Protein AF-A0A2G9YZ50-F1 (afdb_monomer_lite)

Sequence (83 aa):
MNITSILNNYWILVPLIIWTLVWKGIALWKSARRNEMIWFVVLLVLNTLGILEIIYIFTVGRKKTDEIQPDAKIEDLIKKKIV

pLDDT: mean 70.56, std 9.19, range [51.59, 86.88]

Structure (mmCIF, N/CA/C/O backbone):
data_AF-A0A2G9YZ50-F1
#
_entry.id   AF-A0A2G9YZ50-F1
#
loop_
_atom_site.group_PDB
_atom_site.id
_atom_site.type_symbol
_atom_site.label_atom_id
_atom_site.label_alt_id
_atom_site.label_comp_id
_atom_site.label_asym_id
_atom_site.label_entity_id
_atom_site.label_seq_id
_atom_site.pdbx_PDB_ins_code
_atom_site.Cartn_x
_atom_site.Cartn_y
_atom_site.Cartn_z
_atom_site.occupancy
_atom_site.B_iso_or_equiv
_atom_site.auth_seq_id
_atom_site.auth_comp_id
_atom_site.auth_asym_id
_atom_site.auth_atom_id
_atom_site.pdbx_PDB_model_num
ATOM 1 N N . MET A 1 1 ? 26.673 1.590 -2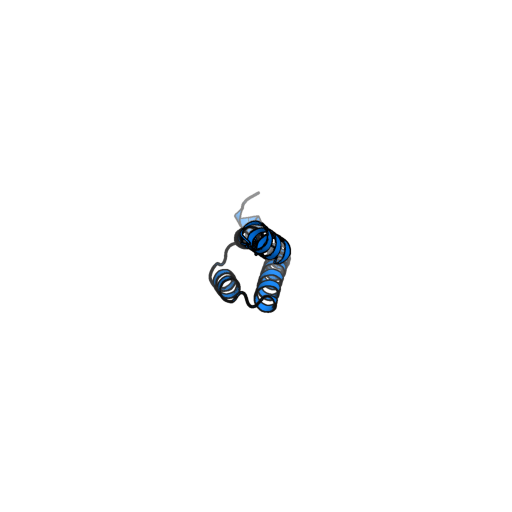1.099 1.00 59.78 1 MET A N 1
ATOM 2 C CA . MET A 1 1 ? 25.669 0.506 -21.031 1.00 59.78 1 MET A CA 1
ATOM 3 C C . MET A 1 1 ? 24.319 1.127 -21.330 1.00 59.78 1 MET A C 1
ATOM 5 O O . MET A 1 1 ? 23.913 2.023 -20.603 1.00 59.78 1 MET A O 1
ATOM 9 N N . ASN A 1 2 ? 23.701 0.763 -22.453 1.00 74.25 2 ASN A N 1
ATOM 10 C CA . ASN A 1 2 ? 22.489 1.428 -22.930 1.00 74.25 2 ASN A CA 1
ATOM 11 C C . ASN A 1 2 ? 21.279 0.949 -22.124 1.00 74.25 2 ASN A C 1
ATOM 13 O O . ASN A 1 2 ? 21.144 -0.243 -21.854 1.00 74.25 2 ASN A O 1
ATOM 17 N N . ILE A 1 3 ? 20.391 1.876 -21.763 1.00 73.62 3 ILE A N 1
ATOM 18 C CA . ILE A 1 3 ? 19.188 1.596 -20.960 1.00 73.62 3 ILE A CA 1
ATOM 19 C C . ILE A 1 3 ? 18.303 0.541 -21.652 1.00 73.62 3 ILE A C 1
ATOM 21 O O . ILE A 1 3 ? 17.733 -0.333 -21.005 1.00 73.62 3 ILE A O 1
ATOM 25 N N . THR A 1 4 ? 18.272 0.547 -22.983 1.00 77.12 4 THR A N 1
ATOM 26 C CA . THR A 1 4 ? 17.543 -0.420 -23.816 1.00 77.12 4 THR A CA 1
ATOM 27 C C . THR A 1 4 ? 18.061 -1.855 -23.677 1.00 77.12 4 THR A C 1
ATOM 29 O O . THR A 1 4 ? 17.278 -2.799 -23.719 1.00 77.12 4 THR A O 1
ATOM 32 N N . SER A 1 5 ? 19.363 -2.041 -23.447 1.00 71.31 5 SER A N 1
ATOM 33 C CA . SER A 1 5 ? 19.972 -3.364 -23.251 1.00 71.31 5 SER A CA 1
ATOM 34 C C . SER A 1 5 ? 19.589 -3.989 -21.908 1.00 71.31 5 SER A C 1
ATOM 36 O O . SER A 1 5 ? 19.508 -5.208 -21.799 1.00 71.31 5 SER A O 1
ATOM 38 N N . ILE A 1 6 ? 19.333 -3.157 -20.894 1.00 70.69 6 ILE A N 1
ATOM 39 C CA . ILE A 1 6 ? 18.906 -3.595 -19.559 1.00 70.69 6 ILE A CA 1
ATOM 40 C C . ILE A 1 6 ? 17.449 -4.071 -19.603 1.00 70.69 6 ILE A C 1
ATOM 42 O O . ILE A 1 6 ? 17.121 -5.106 -19.030 1.00 70.69 6 ILE A O 1
ATOM 46 N N . LEU A 1 7 ? 16.590 -3.343 -20.323 1.00 68.69 7 LEU A N 1
ATOM 47 C CA . LEU A 1 7 ? 15.161 -3.652 -20.434 1.00 68.69 7 LEU A CA 1
ATOM 48 C C . LEU A 1 7 ? 14.870 -4.883 -21.309 1.00 68.69 7 LEU A C 1
ATOM 50 O O . LEU A 1 7 ? 13.903 -5.591 -21.048 1.00 68.69 7 LEU A O 1
ATOM 54 N N . ASN A 1 8 ? 15.720 -5.185 -22.296 1.00 76.69 8 ASN A N 1
ATOM 55 C CA . ASN A 1 8 ? 15.568 -6.370 -23.154 1.00 76.69 8 ASN A CA 1
ATOM 56 C C . ASN A 1 8 ? 15.996 -7.690 -22.489 1.00 76.69 8 ASN A C 1
ATOM 58 O O . ASN A 1 8 ? 15.859 -8.757 -23.091 1.00 76.69 8 ASN A O 1
ATOM 62 N N . ASN A 1 9 ? 16.519 -7.650 -21.262 1.00 78.62 9 ASN A N 1
ATOM 63 C CA . ASN A 1 9 ? 16.924 -8.856 -20.557 1.00 78.62 9 ASN A CA 1
ATOM 64 C C . ASN A 1 9 ? 15.759 -9.432 -19.736 1.00 78.62 9 ASN A C 1
ATOM 66 O O . ASN A 1 9 ? 15.567 -9.087 -18.568 1.00 78.62 9 ASN A O 1
ATOM 70 N N . TYR A 1 10 ? 15.008 -10.354 -20.346 1.00 78.06 10 TYR A N 1
ATOM 71 C CA . TYR A 1 10 ? 13.868 -11.049 -19.729 1.00 78.06 10 TYR A CA 1
ATOM 72 C C . TYR A 1 10 ? 14.174 -11.648 -18.347 1.00 78.06 10 TYR A C 1
ATOM 74 O O . TYR A 1 10 ? 13.295 -11.698 -17.488 1.00 78.06 10 TYR A O 1
ATOM 82 N N . TRP A 1 11 ? 15.426 -12.037 -18.097 1.00 82.31 11 TRP A N 1
ATOM 83 C CA . TRP A 1 11 ? 15.869 -12.619 -16.829 1.00 82.31 11 TRP A CA 1
ATOM 84 C C . TRP A 1 11 ? 15.769 -11.656 -15.640 1.00 82.31 11 TRP A C 1
ATOM 86 O O . TRP A 1 11 ? 15.578 -12.102 -14.512 1.00 82.31 11 TRP A O 1
ATOM 96 N N . ILE A 1 12 ? 15.852 -10.343 -15.876 1.00 79.31 12 ILE A N 1
ATOM 97 C CA . ILE A 1 12 ? 15.715 -9.326 -14.823 1.00 79.31 12 ILE A CA 1
ATOM 98 C C . ILE A 1 12 ? 14.241 -9.000 -14.534 1.00 79.31 12 ILE A C 1
ATOM 100 O O . ILE A 1 12 ? 13.894 -8.575 -13.433 1.00 79.31 12 ILE A O 1
ATOM 104 N N . LEU A 1 13 ? 13.366 -9.208 -15.521 1.00 80.19 13 LEU A N 1
ATOM 105 C CA . LEU A 1 13 ? 11.964 -8.802 -15.465 1.00 80.19 13 LEU A CA 1
ATOM 106 C C . LEU A 1 13 ? 11.132 -9.737 -14.576 1.00 80.19 13 LEU A C 1
ATOM 108 O O . LEU A 1 13 ? 10.269 -9.283 -13.830 1.00 80.19 13 LEU A O 1
ATOM 112 N N . VAL A 1 14 ? 11.423 -11.040 -14.620 1.00 84.38 14 VAL A N 1
ATOM 113 C CA . VAL A 1 14 ? 10.722 -12.077 -13.844 1.00 84.38 14 VAL A CA 1
ATOM 114 C C . VAL A 1 14 ? 10.777 -11.828 -12.327 1.00 84.38 14 VAL A C 1
ATOM 116 O O . VAL A 1 14 ? 9.711 -11.742 -11.711 1.00 84.38 14 VAL A O 1
ATOM 119 N N . PRO A 1 15 ? 11.953 -11.658 -11.690 1.00 86.88 15 PRO A N 1
ATOM 120 C CA . PRO A 1 15 ? 12.010 -11.376 -10.257 1.00 86.88 15 PRO A CA 1
ATOM 121 C C . PRO A 1 15 ? 11.386 -10.022 -9.902 1.00 86.88 15 PRO A C 1
ATOM 123 O O . PRO A 1 15 ? 10.798 -9.898 -8.833 1.00 86.88 15 PRO A O 1
ATOM 126 N N . LEU A 1 16 ? 11.437 -9.029 -10.797 1.00 82.75 16 LEU A N 1
ATOM 127 C CA . LEU A 1 16 ? 10.812 -7.719 -10.586 1.00 82.75 16 LEU A CA 1
ATOM 128 C C . LEU A 1 16 ? 9.275 -7.816 -10.539 1.00 82.75 16 LEU A C 1
ATOM 130 O O . LEU A 1 16 ? 8.624 -7.212 -9.682 1.00 82.75 16 LEU A O 1
ATOM 134 N N . ILE A 1 17 ? 8.693 -8.617 -11.432 1.00 81.69 17 ILE A N 1
ATOM 135 C CA . ILE A 1 17 ? 7.254 -8.902 -11.464 1.00 81.69 17 ILE A CA 1
ATOM 136 C C . ILE A 1 17 ? 6.834 -9.673 -10.210 1.00 81.69 17 ILE A C 1
ATOM 138 O O . ILE A 1 17 ? 5.852 -9.309 -9.568 1.00 81.69 17 ILE A O 1
ATOM 142 N N . ILE A 1 18 ? 7.592 -10.698 -9.813 1.00 85.50 18 ILE A N 1
ATOM 143 C CA . ILE A 1 18 ? 7.297 -11.463 -8.593 1.00 85.50 18 ILE A CA 1
ATOM 144 C C . ILE A 1 18 ? 7.387 -10.558 -7.364 1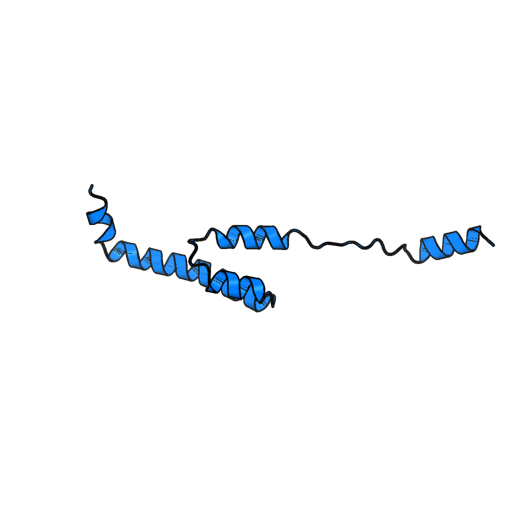.00 85.50 18 ILE A C 1
ATOM 146 O O . ILE A 1 18 ? 6.478 -10.557 -6.540 1.00 85.50 18 ILE A O 1
ATOM 150 N N . TRP A 1 19 ? 8.442 -9.748 -7.264 1.00 83.44 19 TRP A N 1
ATOM 151 C CA . TRP A 1 19 ? 8.623 -8.798 -6.172 1.00 83.44 19 TRP A CA 1
ATOM 152 C C . TRP A 1 19 ? 7.418 -7.860 -6.063 1.00 83.44 19 TRP A C 1
ATOM 154 O O . TRP A 1 19 ? 6.752 -7.825 -5.033 1.00 83.44 19 TRP A O 1
ATOM 164 N N . THR A 1 20 ? 7.059 -7.173 -7.147 1.00 76.31 20 THR A N 1
ATOM 165 C CA . THR A 1 20 ? 5.907 -6.255 -7.163 1.00 76.31 20 THR A CA 1
ATOM 166 C C . THR A 1 20 ? 4.577 -6.945 -6.841 1.00 76.31 20 THR A C 1
ATOM 168 O O . THR A 1 20 ? 3.769 -6.382 -6.101 1.00 76.31 20 THR A O 1
ATOM 171 N N . LEU A 1 21 ? 4.351 -8.170 -7.327 1.00 81.25 21 LEU A N 1
ATOM 172 C CA . LEU A 1 21 ? 3.151 -8.957 -7.020 1.00 81.25 21 LEU A CA 1
ATOM 173 C C . LEU A 1 21 ? 3.070 -9.374 -5.552 1.00 81.25 21 LEU A C 1
ATOM 175 O O . LEU A 1 21 ? 1.979 -9.343 -4.986 1.00 81.25 21 LEU A O 1
ATOM 179 N N . VAL A 1 22 ? 4.192 -9.746 -4.932 1.00 81.88 22 VAL A N 1
ATOM 180 C CA . VAL A 1 22 ? 4.229 -10.163 -3.522 1.00 81.88 22 VAL A CA 1
ATOM 181 C C . VAL A 1 22 ? 3.828 -9.005 -2.611 1.00 81.88 22 VAL A C 1
ATOM 183 O O . VAL A 1 22 ? 2.923 -9.169 -1.793 1.00 81.88 22 VAL A O 1
ATOM 186 N N . TRP A 1 23 ? 4.427 -7.824 -2.793 1.00 74.69 23 TRP A N 1
ATOM 187 C CA . TRP A 1 23 ? 4.067 -6.628 -2.018 1.00 74.69 23 TRP A CA 1
ATOM 188 C C . TRP A 1 23 ? 2.594 -6.244 -2.243 1.00 74.69 23 TRP A C 1
ATOM 190 O O . TRP A 1 23 ? 1.800 -6.199 -1.298 1.00 74.69 23 TRP A O 1
ATOM 200 N N . LYS A 1 24 ? 2.161 -6.160 -3.509 1.00 72.81 24 LYS A N 1
ATOM 201 C CA . LYS A 1 24 ? 0.773 -5.828 -3.876 1.00 72.81 24 LYS A CA 1
ATOM 202 C C . LYS A 1 24 ? -0.247 -6.828 -3.307 1.00 72.81 24 LYS A C 1
ATOM 204 O O . LYS A 1 24 ? -1.299 -6.427 -2.806 1.00 72.81 24 LYS A O 1
ATOM 209 N N . GLY A 1 25 ? 0.070 -8.123 -3.338 1.00 78.38 25 GLY A N 1
ATOM 210 C CA . GLY A 1 25 ? -0.767 -9.196 -2.801 1.00 78.38 25 GLY A CA 1
ATOM 211 C C . GLY A 1 25 ? -0.902 -9.144 -1.279 1.00 78.38 25 GLY A C 1
ATOM 212 O O . GLY A 1 25 ? -2.008 -9.297 -0.759 1.00 78.38 25 GLY A O 1
ATOM 213 N N . ILE A 1 26 ? 0.186 -8.861 -0.558 1.00 77.81 26 ILE A N 1
ATOM 214 C CA . ILE A 1 26 ? 0.163 -8.711 0.905 1.00 77.81 26 ILE A CA 1
ATOM 215 C C . ILE A 1 26 ? -0.687 -7.498 1.315 1.00 77.81 26 ILE A C 1
ATOM 217 O O . ILE A 1 26 ? -1.484 -7.601 2.253 1.00 77.81 26 ILE A O 1
ATOM 221 N N . ALA A 1 27 ? -0.584 -6.372 0.600 1.00 70.50 27 ALA A N 1
ATOM 222 C CA . ALA A 1 27 ? -1.398 -5.181 0.857 1.00 70.50 27 ALA A CA 1
ATOM 223 C C . ALA A 1 27 ? -2.904 -5.428 0.621 1.00 70.50 27 ALA A C 1
ATOM 225 O O . ALA A 1 27 ? -3.747 -5.066 1.453 1.00 70.50 27 ALA A O 1
ATOM 226 N N . LEU A 1 28 ? -3.251 -6.108 -0.477 1.00 72.19 28 LEU A N 1
ATOM 227 C CA . LEU A 1 28 ? -4.625 -6.528 -0.784 1.00 72.19 28 LEU A CA 1
ATOM 228 C C . LEU A 1 28 ? -5.170 -7.514 0.261 1.00 72.19 28 LEU A C 1
ATOM 230 O O . LEU A 1 28 ? -6.290 -7.345 0.741 1.00 72.19 28 LEU A O 1
ATOM 234 N N . TRP A 1 29 ? -4.377 -8.504 0.683 1.00 75.06 29 TRP A N 1
ATOM 235 C CA . TRP A 1 29 ? -4.810 -9.472 1.695 1.00 75.06 29 TRP A CA 1
ATOM 236 C C . TRP A 1 29 ? -5.035 -8.802 3.057 1.00 75.06 29 TRP A C 1
ATOM 238 O O . TRP A 1 29 ? -6.039 -9.054 3.732 1.00 75.06 29 TRP A O 1
ATOM 248 N N . LYS A 1 30 ? -4.147 -7.888 3.456 1.00 73.62 30 LYS A N 1
ATOM 249 C CA . LYS A 1 30 ? -4.263 -7.172 4.731 1.00 73.62 30 LYS A CA 1
ATOM 250 C C . LYS A 1 30 ? -5.478 -6.237 4.773 1.00 73.62 30 LYS A C 1
ATOM 252 O O . LYS A 1 30 ? -6.161 -6.203 5.798 1.00 73.62 30 LYS A O 1
ATOM 257 N N . SER A 1 31 ? -5.776 -5.530 3.678 1.00 68.81 31 SER A N 1
ATOM 258 C CA . SER A 1 31 ? -6.965 -4.664 3.570 1.00 68.81 31 SER A CA 1
ATOM 259 C C . SER A 1 31 ? -8.267 -5.470 3.553 1.00 68.81 31 SER A C 1
ATOM 261 O O . SER A 1 31 ? -9.188 -5.151 4.308 1.00 68.81 31 SER A O 1
ATOM 263 N N . ALA A 1 32 ? -8.308 -6.579 2.805 1.00 70.56 32 ALA A N 1
ATOM 264 C CA . ALA A 1 32 ? -9.446 -7.498 2.791 1.00 70.56 32 ALA A CA 1
ATOM 265 C C . ALA A 1 32 ? -9.729 -8.089 4.184 1.00 70.56 32 ALA A C 1
ATOM 267 O O . ALA A 1 32 ? -10.877 -8.141 4.621 1.00 70.56 32 ALA A O 1
ATOM 268 N N . ARG A 1 33 ? -8.685 -8.475 4.936 1.00 76.25 33 ARG A N 1
ATOM 269 C CA . ARG A 1 33 ? -8.833 -9.029 6.295 1.00 76.25 33 ARG A CA 1
ATOM 270 C C . ARG A 1 33 ? -9.346 -8.004 7.314 1.00 76.25 33 ARG A C 1
ATOM 272 O O . ARG A 1 33 ? -9.973 -8.401 8.291 1.00 76.25 33 ARG A O 1
ATOM 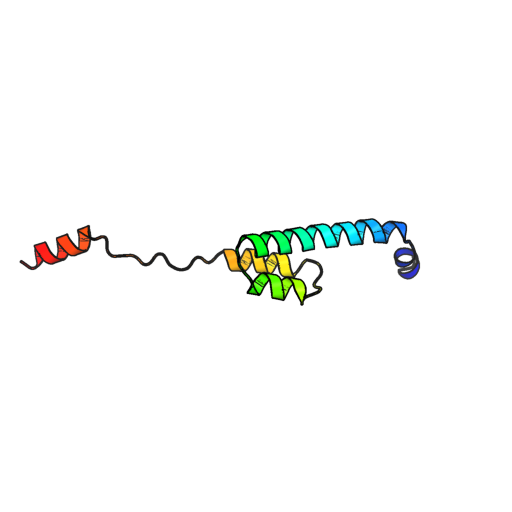279 N N . ARG A 1 34 ? -9.078 -6.709 7.111 1.00 73.69 34 ARG A N 1
ATOM 280 C CA . ARG A 1 34 ? -9.540 -5.617 7.989 1.00 73.69 34 ARG A CA 1
ATOM 281 C C . ARG A 1 34 ? -10.875 -4.995 7.561 1.00 73.69 34 ARG A C 1
ATOM 283 O O . ARG A 1 34 ? -11.319 -4.055 8.207 1.00 73.69 34 ARG A O 1
ATOM 290 N N . ASN A 1 35 ? -11.525 -5.541 6.529 1.00 68.62 35 ASN A N 1
ATOM 291 C CA . ASN A 1 35 ? -12.788 -5.046 5.972 1.00 68.62 35 ASN A CA 1
ATOM 292 C C . ASN A 1 35 ? -12.729 -3.573 5.512 1.00 68.62 35 ASN A C 1
ATOM 294 O O . ASN A 1 35 ? -13.742 -2.877 5.453 1.00 68.62 35 ASN A O 1
ATOM 298 N N . GLU A 1 36 ? -11.535 -3.084 5.169 1.00 68.50 36 GLU A N 1
ATOM 299 C CA . GLU A 1 36 ? -11.334 -1.722 4.676 1.00 68.50 36 GLU A CA 1
ATOM 300 C C . GLU A 1 36 ? -11.496 -1.702 3.149 1.00 68.50 36 GLU A C 1
ATOM 302 O O . GLU A 1 36 ? -10.532 -1.591 2.391 1.00 68.50 36 GLU A O 1
ATOM 307 N N . MET A 1 37 ? -12.751 -1.829 2.699 1.00 61.31 37 MET A N 1
ATOM 308 C CA . MET A 1 37 ? -13.149 -1.874 1.280 1.00 61.31 37 MET A CA 1
ATOM 309 C C . MET A 1 37 ? -12.600 -0.696 0.459 1.00 61.31 37 MET A C 1
ATOM 311 O O . MET A 1 37 ? -12.201 -0.874 -0.688 1.00 61.31 37 MET A O 1
ATOM 315 N N . ILE A 1 38 ? -12.527 0.500 1.053 1.00 65.12 38 ILE A N 1
ATOM 316 C CA . ILE A 1 38 ? -11.988 1.703 0.399 1.00 65.12 38 ILE A CA 1
ATOM 317 C C . ILE A 1 38 ? -10.515 1.487 0.028 1.00 65.12 38 ILE A C 1
ATOM 319 O O . ILE A 1 38 ? -10.109 1.775 -1.093 1.00 65.12 38 ILE A O 1
ATOM 323 N N . TRP A 1 39 ? -9.725 0.903 0.930 1.00 68.38 39 TRP A N 1
ATOM 324 C CA . TRP A 1 39 ? -8.311 0.619 0.693 1.00 68.38 39 TRP A CA 1
ATOM 325 C C . TRP A 1 39 ? -8.091 -0.498 -0.320 1.00 68.38 39 TRP A C 1
ATOM 327 O O . TRP A 1 39 ? -7.185 -0.395 -1.144 1.00 68.38 39 TRP A O 1
ATOM 337 N N . PHE A 1 40 ? -8.948 -1.519 -0.312 1.00 67.88 40 PHE A N 1
ATOM 338 C CA . PHE A 1 40 ? -8.933 -2.571 -1.325 1.00 67.88 40 PHE A CA 1
ATOM 339 C C . PHE A 1 40 ? -9.157 -1.997 -2.733 1.00 67.88 40 PHE A C 1
ATOM 341 O O . PHE A 1 40 ? -8.373 -2.269 -3.640 1.00 67.88 40 PHE A O 1
ATOM 348 N N . VAL A 1 41 ? -10.180 -1.150 -2.909 1.00 68.38 41 VAL A N 1
ATOM 349 C CA . VAL A 1 41 ? -10.503 -0.529 -4.207 1.00 68.38 41 VAL A CA 1
ATOM 350 C C . VAL A 1 41 ? -9.401 0.433 -4.653 1.00 68.38 41 VAL A C 1
ATOM 352 O O . VAL A 1 41 ? -9.005 0.413 -5.815 1.00 68.38 41 VAL A O 1
ATOM 355 N N . VAL A 1 42 ? -8.842 1.227 -3.741 1.00 69.75 42 VAL A N 1
ATOM 356 C CA . VAL A 1 42 ? -7.742 2.147 -4.061 1.00 69.75 42 VAL A CA 1
ATOM 357 C C . VAL A 1 42 ? -6.478 1.377 -4.486 1.00 69.75 42 VAL A C 1
ATOM 359 O O . VAL A 1 42 ? -5.874 1.742 -5.492 1.00 69.75 42 VAL A O 1
ATOM 362 N N . LEU A 1 43 ? -6.120 0.273 -3.812 1.00 67.88 43 LEU A N 1
ATOM 363 C CA . LEU A 1 43 ? -5.001 -0.618 -4.191 1.00 67.88 43 LEU A CA 1
ATOM 364 C C . LEU A 1 43 ? -5.237 -1.372 -5.509 1.00 67.88 43 LEU A C 1
ATOM 366 O O . LEU A 1 43 ? -4.281 -1.702 -6.218 1.00 67.88 43 LEU A O 1
ATOM 370 N N . LEU A 1 44 ? -6.498 -1.651 -5.841 1.00 68.38 44 LEU A N 1
ATOM 371 C CA . LEU A 1 44 ? -6.886 -2.289 -7.096 1.00 68.38 44 LEU A CA 1
ATOM 372 C C . LEU A 1 44 ? -6.781 -1.315 -8.282 1.00 68.38 44 LEU A C 1
ATOM 374 O O . LEU A 1 44 ? -6.340 -1.707 -9.362 1.00 68.38 44 LEU A O 1
ATOM 378 N N . VAL A 1 45 ? -7.173 -0.053 -8.076 1.00 65.56 45 VAL A N 1
ATOM 379 C CA . VAL A 1 45 ? -7.270 0.969 -9.132 1.00 65.56 45 VAL A CA 1
ATOM 380 C C . VAL A 1 45 ? -5.942 1.699 -9.361 1.00 65.56 45 VAL A C 1
ATOM 382 O O . VAL A 1 45 ? -5.588 1.990 -10.505 1.00 65.56 45 VAL A O 1
ATOM 385 N N . LEU A 1 46 ? -5.160 1.966 -8.313 1.00 64.12 46 LEU A N 1
ATOM 386 C CA . LEU A 1 46 ? -3.862 2.629 -8.446 1.00 64.12 46 LEU A CA 1
ATOM 387 C C . LEU A 1 46 ? -2.746 1.601 -8.685 1.00 64.12 46 LEU A C 1
ATOM 389 O O . LEU A 1 46 ? -2.253 0.951 -7.767 1.00 64.12 46 LEU A O 1
ATOM 393 N N . ASN A 1 47 ? -2.273 1.500 -9.931 1.00 61.72 47 ASN A N 1
ATOM 394 C CA . ASN A 1 47 ? -1.041 0.781 -10.298 1.00 61.72 47 ASN A CA 1
ATOM 395 C C . ASN A 1 47 ? 0.231 1.539 -9.857 1.00 61.72 47 ASN A C 1
ATOM 397 O O . ASN A 1 47 ? 1.156 1.744 -10.640 1.00 61.72 47 ASN A O 1
ATOM 401 N N . THR A 1 48 ? 0.292 1.999 -8.609 1.00 57.16 48 THR A N 1
ATOM 402 C CA . THR A 1 48 ? 1.452 2.739 -8.100 1.00 57.16 48 THR A CA 1
ATOM 403 C C . THR A 1 48 ? 2.433 1.778 -7.438 1.00 57.16 48 THR A C 1
ATOM 405 O O . THR A 1 48 ? 2.090 1.150 -6.439 1.00 57.16 48 THR A O 1
ATOM 408 N N . LEU A 1 49 ? 3.640 1.678 -8.006 1.00 56.34 49 LEU A N 1
ATOM 409 C CA . LEU A 1 49 ? 4.813 0.918 -7.548 1.00 56.34 49 LEU A CA 1
ATOM 410 C C . LEU A 1 49 ? 5.168 1.204 -6.067 1.00 56.34 49 LEU A C 1
ATOM 412 O O . LEU A 1 49 ? 6.075 1.978 -5.781 1.00 56.34 49 LEU A O 1
ATOM 416 N N . GLY A 1 50 ? 4.435 0.636 -5.109 1.00 55.59 50 GLY A N 1
ATOM 417 C CA . GLY A 1 50 ? 4.739 0.694 -3.671 1.00 55.59 50 GLY A CA 1
ATOM 418 C C . GLY A 1 50 ? 4.427 2.012 -2.941 1.00 55.59 50 GLY A C 1
ATOM 419 O O . GLY A 1 50 ? 4.352 2.020 -1.716 1.00 55.59 50 GLY A O 1
ATOM 420 N N . ILE A 1 51 ? 4.163 3.128 -3.642 1.00 61.69 51 ILE A N 1
ATOM 421 C CA . ILE A 1 51 ? 3.845 4.424 -2.991 1.00 61.69 51 ILE A CA 1
ATOM 422 C C . ILE A 1 51 ? 2.593 4.339 -2.099 1.00 61.69 51 ILE A C 1
ATOM 424 O O . ILE A 1 51 ? 2.463 5.043 -1.100 1.00 61.69 51 ILE A O 1
ATOM 428 N N . LEU A 1 52 ? 1.668 3.454 -2.465 1.00 62.12 52 LEU A N 1
ATOM 429 C CA . LEU A 1 52 ? 0.358 3.349 -1.841 1.00 62.12 52 LEU A CA 1
ATOM 430 C C . LEU A 1 52 ? 0.386 2.587 -0.509 1.00 62.12 52 LEU A C 1
ATOM 432 O O . LEU A 1 52 ? -0.450 2.837 0.358 1.00 62.12 52 LEU A O 1
ATOM 436 N N . GLU A 1 53 ? 1.385 1.726 -0.300 1.00 61.31 53 GLU A N 1
ATOM 437 C CA . GLU A 1 53 ? 1.588 1.008 0.966 1.00 61.31 53 GLU A CA 1
ATOM 438 C C . GLU A 1 53 ? 2.002 1.948 2.106 1.00 61.31 53 GLU A C 1
ATOM 440 O O . GLU A 1 53 ? 1.589 1.757 3.251 1.00 61.31 53 GLU A O 1
ATOM 445 N N . ILE A 1 54 ? 2.748 3.012 1.793 1.00 63.25 54 ILE A N 1
ATOM 446 C CA . ILE A 1 54 ? 3.178 4.026 2.768 1.00 63.25 54 ILE A CA 1
ATOM 447 C C . ILE A 1 54 ? 1.974 4.828 3.285 1.00 63.25 54 ILE A C 1
ATOM 449 O O . ILE A 1 54 ? 1.868 5.091 4.485 1.00 63.25 54 ILE A O 1
ATOM 453 N N . ILE A 1 55 ? 1.028 5.168 2.403 1.00 65.44 55 ILE A N 1
ATOM 454 C CA . ILE A 1 55 ? -0.174 5.928 2.775 1.00 65.44 55 ILE A CA 1
ATOM 455 C C . ILE A 1 55 ? -1.096 5.074 3.668 1.00 65.44 55 ILE A C 1
ATOM 457 O O . ILE A 1 55 ? -1.646 5.594 4.640 1.00 65.44 55 ILE A O 1
ATOM 461 N N . TYR A 1 56 ? -1.195 3.759 3.416 1.00 62.31 56 TYR A N 1
ATOM 462 C CA . TYR A 1 56 ? -1.982 2.837 4.250 1.00 62.31 56 T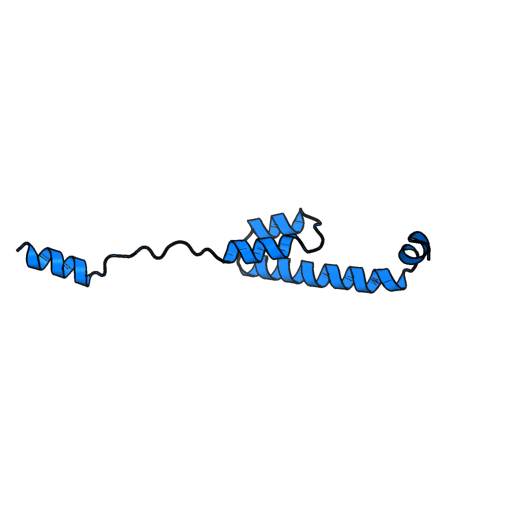YR A CA 1
ATOM 463 C C . TYR A 1 56 ? -1.507 2.819 5.710 1.00 62.31 56 TYR A C 1
ATOM 465 O O . TYR A 1 56 ? -2.306 2.974 6.640 1.00 62.31 56 TYR A O 1
ATOM 473 N N . ILE A 1 57 ? -0.190 2.691 5.917 1.00 62.25 57 ILE A N 1
ATOM 474 C CA . ILE A 1 57 ? 0.426 2.723 7.254 1.00 62.25 57 ILE A CA 1
ATOM 475 C C . ILE A 1 57 ? 0.103 4.045 7.964 1.00 62.25 57 ILE A C 1
ATOM 477 O O . ILE A 1 57 ? -0.210 4.042 9.155 1.00 62.25 57 ILE A O 1
ATOM 481 N N . PHE A 1 58 ? 0.114 5.163 7.234 1.00 62.31 58 PHE A N 1
ATOM 482 C CA . PHE A 1 58 ? -0.155 6.487 7.795 1.00 62.31 58 PHE A CA 1
ATOM 483 C C . PHE A 1 58 ? -1.620 6.673 8.226 1.00 62.31 58 PHE A C 1
ATOM 485 O O . PHE A 1 58 ? -1.887 7.296 9.255 1.00 62.31 58 PHE A O 1
ATOM 492 N N . THR A 1 59 ? -2.582 6.094 7.499 1.00 61.19 59 THR A N 1
ATOM 493 C CA . THR A 1 59 ? -4.008 6.188 7.867 1.00 61.19 59 THR A CA 1
ATOM 494 C C . THR A 1 59 ? -4.409 5.337 9.070 1.00 61.19 59 THR A C 1
ATOM 496 O O . THR A 1 59 ? -5.306 5.727 9.815 1.00 61.19 59 THR A O 1
ATOM 499 N N . VAL A 1 60 ? -3.711 4.226 9.331 1.00 57.72 60 VAL A N 1
ATOM 500 C CA . VAL A 1 60 ? -3.967 3.368 10.506 1.00 57.72 60 VAL A CA 1
ATOM 501 C C . VAL A 1 60 ? -3.517 4.028 11.824 1.00 57.72 60 VAL A C 1
ATOM 503 O O . VAL A 1 60 ? -3.947 3.615 12.900 1.00 57.72 60 VAL A O 1
ATOM 506 N N . GLY A 1 61 ? -2.709 5.092 11.771 1.00 52.31 61 GLY A N 1
ATOM 507 C CA . GLY A 1 61 ? -2.173 5.781 12.950 1.00 52.31 61 GLY A CA 1
ATOM 508 C C . GLY A 1 61 ? -3.164 6.653 13.730 1.00 52.31 61 GLY A C 1
ATOM 509 O O . GLY A 1 61 ? -2.780 7.225 14.747 1.00 52.31 61 GLY A O 1
ATOM 510 N N . ARG A 1 62 ? -4.422 6.795 13.289 1.00 51.59 62 ARG A N 1
ATOM 511 C CA . ARG A 1 62 ? -5.410 7.637 13.985 1.00 51.59 62 ARG A CA 1
ATOM 512 C C . ARG A 1 62 ? -6.698 6.896 14.299 1.00 51.59 62 ARG A C 1
ATOM 514 O O . ARG A 1 62 ? -7.756 7.207 13.761 1.00 51.59 62 ARG A O 1
ATOM 521 N N . LYS A 1 63 ? -6.631 6.006 15.290 1.00 55.06 63 LYS A N 1
ATOM 522 C CA . LYS A 1 63 ? -7.786 5.814 16.173 1.00 55.06 63 LYS A CA 1
ATOM 523 C C . LYS A 1 63 ? -7.975 7.089 17.0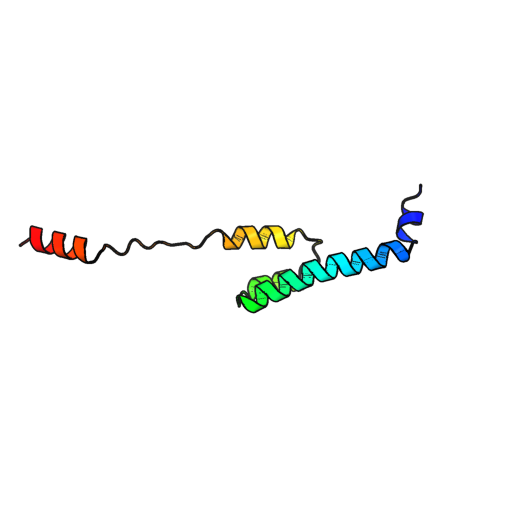06 1.00 55.06 63 LYS A C 1
ATOM 525 O O . LYS A 1 63 ? -7.458 7.219 18.104 1.00 55.06 63 LYS A O 1
ATOM 530 N N . LYS A 1 64 ? -8.684 8.053 16.414 1.00 53.19 64 LYS A N 1
ATOM 531 C CA . LYS A 1 64 ? -9.670 8.880 17.124 1.00 53.19 64 LYS A CA 1
ATOM 532 C C . LYS A 1 64 ? -10.657 7.891 17.770 1.00 53.19 64 LYS A C 1
ATOM 534 O O . LYS A 1 64 ? -11.038 6.937 17.104 1.00 53.19 64 LYS A O 1
ATOM 539 N N . THR A 1 65 ? -11.070 7.966 19.020 1.00 52.41 65 THR A N 1
ATOM 540 C CA . THR A 1 65 ? -11.157 9.061 19.971 1.00 52.41 65 THR A CA 1
ATOM 541 C C . THR A 1 65 ? -11.230 8.360 21.325 1.00 52.41 65 THR A C 1
ATOM 543 O O . THR A 1 65 ? -12.139 7.556 21.524 1.00 52.41 65 THR A O 1
ATOM 546 N N . ASP A 1 66 ? -10.293 8.629 22.233 1.00 56.78 66 ASP A N 1
ATOM 547 C CA . ASP A 1 66 ? -10.553 8.412 23.654 1.00 56.78 66 ASP A CA 1
ATOM 548 C C . ASP A 1 66 ? -11.593 9.467 24.032 1.00 56.78 66 ASP A C 1
ATOM 550 O O . ASP A 1 66 ? -11.275 10.597 24.406 1.00 56.78 66 ASP A O 1
ATOM 554 N N . GLU A 1 67 ? -12.861 9.146 23.793 1.00 62.16 67 GLU A N 1
ATOM 555 C CA . GLU A 1 67 ? -13.960 9.866 24.406 1.00 62.16 67 GLU A CA 1
ATOM 556 C C . GLU A 1 67 ? -13.741 9.628 25.894 1.00 62.16 67 GLU A C 1
ATOM 558 O O . GLU A 1 67 ? -13.894 8.507 26.380 1.00 62.16 67 GLU A O 1
ATOM 563 N N . ILE A 1 68 ? -13.255 10.663 26.588 1.00 62.78 68 ILE A N 1
ATOM 564 C CA . ILE A 1 68 ? -13.167 10.699 28.043 1.00 62.78 68 ILE A CA 1
ATOM 565 C C . ILE A 1 68 ? -14.611 10.603 28.515 1.00 62.78 68 ILE A C 1
ATOM 567 O O . ILE A 1 68 ? -15.298 11.607 28.684 1.00 62.78 68 ILE A O 1
ATOM 571 N N . GLN A 1 69 ? -15.095 9.373 28.630 1.00 67.25 69 GLN A N 1
ATOM 572 C CA . GLN A 1 69 ? -16.327 9.062 29.308 1.00 67.25 69 GLN A CA 1
ATOM 573 C C . GLN A 1 69 ? -16.037 9.454 30.753 1.00 67.25 69 GLN A C 1
ATOM 575 O O . GLN A 1 69 ? -15.148 8.831 31.345 1.00 67.25 69 GLN A O 1
ATOM 580 N N . PRO A 1 70 ? -16.647 10.543 31.270 1.00 66.56 70 PRO A N 1
ATOM 581 C CA . PRO A 1 70 ? -16.412 10.955 32.640 1.00 66.56 70 PRO A CA 1
ATOM 582 C C . PRO A 1 70 ? -16.660 9.715 33.477 1.00 66.56 70 PRO A C 1
ATOM 584 O O . PRO A 1 70 ? -17.710 9.075 33.368 1.00 66.56 70 PRO A O 1
ATOM 587 N N . ASP A 1 71 ? -15.616 9.294 34.179 1.00 73.19 71 ASP A N 1
ATOM 588 C CA . ASP A 1 71 ? -15.657 8.109 34.997 1.00 73.19 71 ASP A CA 1
ATOM 589 C C . ASP A 1 71 ? -16.889 8.254 35.876 1.00 73.19 71 ASP A C 1
ATOM 591 O O . ASP A 1 71 ? -17.080 9.276 36.533 1.00 73.19 71 ASP A O 1
ATOM 595 N N . ALA A 1 72 ? -17.767 7.251 35.850 1.00 73.12 72 ALA A N 1
ATOM 596 C CA . ALA A 1 72 ? -19.028 7.282 36.591 1.00 73.12 72 ALA A CA 1
ATOM 597 C C . ALA A 1 72 ? -18.813 7.643 38.078 1.00 73.12 72 ALA A C 1
ATOM 599 O O . ALA A 1 72 ? -19.715 8.124 38.756 1.00 73.12 72 ALA A O 1
ATOM 600 N N . LYS A 1 73 ? -17.577 7.468 38.561 1.00 72.88 73 LYS A N 1
ATOM 601 C CA . LYS A 1 73 ? -17.087 7.925 39.853 1.00 72.88 73 LYS A CA 1
ATOM 602 C C . LYS A 1 73 ? -17.005 9.453 39.987 1.00 72.88 73 LYS A C 1
ATOM 604 O O . LYS A 1 73 ? -17.456 9.950 41.010 1.00 72.88 73 LYS A O 1
ATOM 609 N N . ILE A 1 74 ? -16.493 10.216 39.016 1.00 78.56 74 ILE A N 1
ATOM 610 C CA . ILE A 1 74 ? -16.533 11.691 39.051 1.00 78.56 74 ILE A CA 1
ATOM 611 C C . ILE A 1 74 ? -17.973 12.207 38.969 1.00 78.56 74 ILE A C 1
ATOM 613 O O . ILE A 1 74 ? -18.302 13.147 39.690 1.00 78.56 74 ILE A O 1
ATOM 617 N N . GLU A 1 75 ? -18.852 11.597 38.166 1.00 79.00 75 GLU A N 1
ATOM 618 C CA . GLU A 1 75 ? -20.262 12.021 38.106 1.00 79.00 75 GLU A CA 1
ATOM 619 C C . GLU A 1 75 ? -20.971 11.821 39.456 1.00 79.00 75 GLU A C 1
ATOM 621 O O . GLU A 1 75 ? -21.665 12.722 39.941 1.00 79.00 75 GLU A O 1
ATOM 626 N N . ASP A 1 76 ? -20.727 10.681 40.104 1.00 81.00 76 ASP A N 1
ATOM 627 C CA . ASP A 1 76 ? -21.241 10.391 41.443 1.00 81.00 76 ASP A CA 1
ATOM 628 C C . ASP A 1 76 ? -20.651 11.343 42.502 1.00 81.00 76 ASP A C 1
ATOM 630 O O . ASP A 1 76 ? -21.371 11.864 43.355 1.00 81.00 76 ASP A O 1
ATOM 634 N N . LEU A 1 77 ? -19.358 11.681 42.398 1.00 83.12 77 LEU A N 1
ATOM 635 C CA . LEU A 1 77 ? -18.709 12.661 43.276 1.00 83.12 77 LEU A CA 1
ATOM 636 C C . LEU A 1 77 ? -19.262 14.082 43.094 1.00 83.12 77 LEU A C 1
ATOM 638 O O . LEU A 1 77 ? -19.402 14.810 44.079 1.00 83.12 77 LEU A O 1
ATOM 642 N N . ILE A 1 78 ? -19.591 14.485 41.866 1.00 86.75 78 ILE A N 1
ATOM 643 C CA . ILE A 1 78 ? -20.204 15.789 41.586 1.00 86.75 78 ILE A CA 1
ATOM 644 C C . ILE A 1 78 ? -21.629 15.828 42.146 1.00 86.75 78 ILE A C 1
ATOM 646 O O . ILE A 1 78 ? -21.962 16.769 42.867 1.00 86.75 78 ILE A O 1
ATOM 650 N N . LYS A 1 79 ? -22.450 14.798 41.892 1.00 83.00 79 LYS A N 1
ATOM 651 C CA . LYS A 1 79 ? -23.813 14.707 42.446 1.00 83.00 79 LYS A CA 1
ATOM 652 C C . LYS A 1 79 ? -23.802 14.727 43.974 1.00 83.00 79 LYS A C 1
ATOM 654 O O . LYS A 1 79 ? -24.603 15.439 44.570 1.00 83.00 79 LYS A O 1
A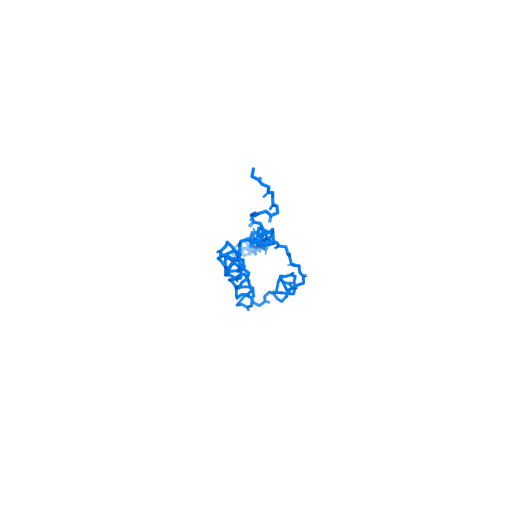TOM 659 N N . LYS A 1 80 ? -22.858 14.024 44.603 1.00 83.25 80 LYS A N 1
ATOM 660 C CA . LYS A 1 80 ? -22.714 13.982 46.064 1.00 83.25 80 LYS A CA 1
ATOM 661 C C . LYS A 1 80 ? -22.243 15.301 46.682 1.00 83.25 80 LYS A C 1
ATOM 663 O O . LYS A 1 80 ? -22.501 15.528 47.853 1.00 83.25 80 LYS A O 1
ATOM 668 N N . LYS A 1 81 ? -21.529 16.153 45.939 1.00 79.62 81 LYS A N 1
ATOM 669 C CA . LYS A 1 81 ? -21.059 17.456 46.442 1.00 79.62 81 LYS A CA 1
ATOM 670 C C . LYS A 1 81 ? -22.116 18.564 46.333 1.00 79.62 81 LYS A C 1
ATOM 672 O O . LYS A 1 81 ? -21.963 19.601 46.969 1.00 79.62 81 LYS A O 1
ATOM 677 N N . ILE A 1 82 ? -23.136 18.367 45.497 1.00 79.88 82 ILE A N 1
ATOM 678 C CA . ILE A 1 82 ? -24.220 19.335 45.254 1.00 79.88 82 ILE A CA 1
ATOM 679 C C . ILE A 1 82 ? -25.419 19.109 46.200 1.00 79.88 82 ILE A C 1
ATOM 681 O O . ILE A 1 82 ? -26.214 20.028 46.387 1.00 79.88 82 ILE A O 1
ATOM 685 N N . VAL A 1 83 ? -25.533 17.921 46.806 1.00 70.00 83 VAL A N 1
ATOM 686 C CA . VAL A 1 83 ? -26.532 17.566 47.835 1.00 70.00 83 VAL A CA 1
ATOM 687 C C . VAL A 1 83 ? -25.927 17.726 49.223 1.00 70.00 83 VAL A C 1
ATOM 689 O O . VAL A 1 83 ? -26.619 18.295 50.093 1.00 70.00 83 VAL A O 1
#

Foldseek 3Di:
DDPVVVVPPPVVVVVVVVVQCVVLVVQLVVCVVVVVVVSNVCSVPDPDRCPSVVVVVVVVPDPDDPPPPPPVVVVVVVVVVVD

Radius of gyration: 24.87 Å; chains: 1; bounding box: 52×32×72 Å

Organism: NCBI:txid1974720

InterPro domains:
  IPR043712 Domain of unknown function DUF5652 [PF18893] (9-66)

Secondary structure (DSSP, 8-state):
--HHHHHT-HHHHHHHHHHHHHHHHHHHHHHHHTT-HHHHHHHHH---TTHHHHHHHHHHT----------HHHHHHHHHHH-